Protein AF-A0A7X7YKP4-F1 (afdb_monomer_lite)

Structure (mmCIF, N/CA/C/O backbone):
data_AF-A0A7X7YKP4-F1
#
_entry.id   AF-A0A7X7YKP4-F1
#
loop_
_atom_site.group_PDB
_atom_site.id
_atom_site.type_symbol
_atom_site.label_atom_id
_atom_site.label_alt_id
_atom_site.label_comp_id
_atom_site.label_asym_id
_atom_site.label_entity_id
_atom_site.label_seq_id
_atom_site.pdbx_PDB_ins_code
_atom_site.Cartn_x
_atom_site.Cartn_y
_atom_site.Cartn_z
_atom_site.occupancy
_atom_site.B_iso_or_equiv
_atom_site.auth_seq_id
_atom_site.auth_comp_id
_atom_site.auth_asym_id
_atom_site.auth_atom_id
_atom_site.pdbx_PDB_model_num
ATOM 1 N N . MET A 1 1 ? 25.503 -13.486 -32.155 1.00 48.66 1 MET A N 1
ATOM 2 C CA . MET A 1 1 ? 24.174 -12.846 -32.092 1.00 48.66 1 MET A CA 1
ATOM 3 C C . MET A 1 1 ? 24.368 -11.498 -31.421 1.00 48.66 1 MET A C 1
ATOM 5 O O . MET A 1 1 ? 24.439 -11.443 -30.203 1.00 48.66 1 MET A O 1
ATOM 9 N N . GLU A 1 2 ? 24.583 -10.446 -32.211 1.00 56.31 2 GLU A N 1
ATOM 10 C CA . GLU A 1 2 ? 24.665 -9.073 -31.699 1.00 56.31 2 GLU A CA 1
ATOM 11 C C . GLU A 1 2 ? 23.246 -8.601 -31.375 1.00 56.31 2 GLU A C 1
ATOM 13 O O . GLU A 1 2 ? 22.379 -8.550 -32.248 1.00 56.31 2 GLU A O 1
ATOM 18 N N . ILE A 1 3 ? 22.980 -8.325 -30.101 1.00 63.47 3 ILE A N 1
ATOM 19 C CA . ILE A 1 3 ? 21.717 -7.726 -29.678 1.00 63.47 3 ILE A CA 1
ATOM 20 C C . ILE A 1 3 ? 21.896 -6.214 -29.808 1.00 63.47 3 ILE A C 1
ATOM 22 O O . ILE A 1 3 ? 22.684 -5.622 -29.076 1.00 63.47 3 ILE A O 1
ATOM 26 N N . SER A 1 4 ? 21.181 -5.600 -30.757 1.00 80.81 4 SER A N 1
ATOM 27 C CA . SER A 1 4 ? 21.090 -4.139 -30.856 1.00 80.81 4 SER A CA 1
ATOM 28 C C . SER A 1 4 ? 20.533 -3.557 -29.553 1.00 80.81 4 SER A C 1
ATOM 30 O O . SER A 1 4 ? 19.634 -4.141 -28.941 1.00 80.81 4 SER A O 1
ATOM 32 N N . ILE A 1 5 ? 21.033 -2.384 -29.164 1.00 78.25 5 ILE A N 1
ATOM 33 C CA . ILE A 1 5 ? 20.576 -1.624 -27.994 1.00 78.25 5 ILE A CA 1
ATOM 34 C C . ILE A 1 5 ? 19.058 -1.417 -28.038 1.00 78.25 5 ILE A C 1
ATOM 36 O O . ILE A 1 5 ? 18.396 -1.598 -27.021 1.00 78.25 5 ILE A O 1
ATOM 40 N N . ASP A 1 6 ? 18.487 -1.166 -29.216 1.00 79.25 6 ASP A N 1
ATOM 41 C CA . ASP A 1 6 ? 17.040 -0.990 -29.381 1.00 79.25 6 ASP A CA 1
ATOM 42 C C . ASP A 1 6 ? 16.262 -2.262 -29.024 1.00 79.25 6 ASP A C 1
ATOM 44 O O . ASP A 1 6 ? 15.192 -2.215 -28.421 1.00 79.25 6 ASP A O 1
ATOM 48 N N . ARG A 1 7 ? 16.821 -3.435 -29.344 1.00 76.12 7 ARG A N 1
ATOM 49 C CA . ARG A 1 7 ? 16.209 -4.724 -29.005 1.00 76.12 7 ARG A CA 1
ATOM 50 C C . ARG A 1 7 ? 16.280 -4.994 -27.505 1.00 76.12 7 ARG A C 1
ATOM 52 O O . ARG A 1 7 ? 15.337 -5.550 -26.954 1.00 76.12 7 ARG A O 1
ATOM 59 N N . LEU A 1 8 ? 17.364 -4.581 -26.853 1.00 82.38 8 LEU A N 1
ATOM 60 C CA . LEU A 1 8 ? 17.520 -4.683 -25.403 1.00 82.38 8 LEU A CA 1
ATOM 61 C C . LEU A 1 8 ? 16.556 -3.727 -24.680 1.00 82.38 8 LEU A C 1
ATOM 63 O O . LEU A 1 8 ? 15.876 -4.147 -23.747 1.00 82.38 8 LEU A O 1
ATOM 67 N N . LEU A 1 9 ? 16.414 -2.491 -25.168 1.00 83.12 9 LEU A N 1
ATOM 68 C CA . LEU A 1 9 ? 15.444 -1.518 -24.658 1.00 83.12 9 LEU A CA 1
ATOM 69 C C . LEU A 1 9 ? 14.003 -2.014 -24.802 1.00 83.12 9 LEU A C 1
ATOM 71 O O . LEU A 1 9 ? 13.249 -1.954 -23.838 1.00 83.12 9 LEU A O 1
ATOM 75 N N . ASN A 1 10 ? 13.631 -2.577 -25.953 1.00 85.31 10 ASN A N 1
ATOM 76 C CA . ASN A 1 10 ? 12.285 -3.121 -26.155 1.00 85.31 10 ASN A CA 1
ATOM 77 C C . ASN A 1 10 ? 11.973 -4.288 -25.204 1.00 85.31 10 ASN A C 1
ATOM 79 O O . ASN A 1 10 ? 10.855 -4.389 -24.700 1.00 85.31 10 ASN A O 1
ATOM 83 N N . ILE A 1 11 ? 12.957 -5.152 -24.922 1.00 87.31 11 ILE A N 1
ATOM 84 C CA . ILE A 1 11 ? 12.801 -6.229 -23.933 1.00 87.31 11 ILE A CA 1
ATOM 85 C C . ILE A 1 11 ? 12.599 -5.642 -22.530 1.00 87.31 11 ILE A C 1
ATOM 87 O O . ILE A 1 11 ? 11.700 -6.083 -21.818 1.00 87.31 11 ILE A O 1
ATOM 91 N N . LEU A 1 12 ? 13.389 -4.633 -22.144 1.00 88.50 12 LEU A N 1
ATOM 92 C CA . LEU A 1 12 ? 13.258 -3.977 -20.839 1.00 88.50 12 LEU A CA 1
ATOM 93 C C . LEU A 1 12 ? 11.903 -3.282 -20.677 1.00 88.50 12 LEU 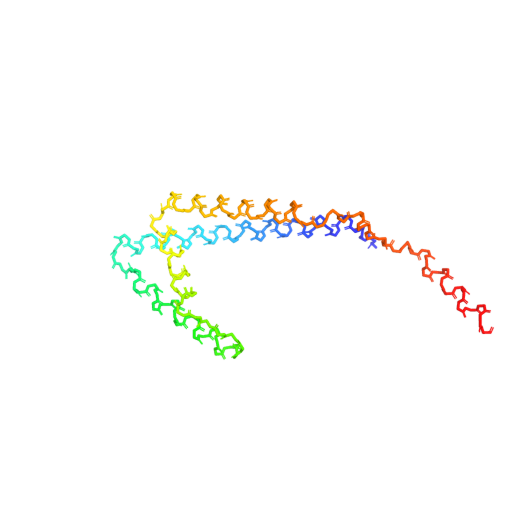A C 1
ATOM 95 O O . LEU A 1 12 ? 11.259 -3.454 -19.647 1.00 88.50 12 LEU A O 1
ATOM 99 N N . VAL A 1 13 ? 11.445 -2.545 -21.691 1.00 90.31 13 VAL A N 1
ATOM 100 C CA . VAL A 1 13 ? 10.133 -1.880 -21.671 1.00 90.31 13 VAL A CA 1
ATOM 101 C C . VAL A 1 13 ? 9.019 -2.907 -21.492 1.00 90.31 13 VAL A C 1
ATOM 103 O O . VAL A 1 13 ? 8.201 -2.761 -20.589 1.00 90.31 13 VAL A O 1
ATOM 106 N N . SER A 1 14 ? 9.042 -3.997 -22.262 1.00 88.94 14 SER A N 1
ATOM 107 C CA . SER A 1 14 ? 8.040 -5.062 -22.145 1.00 88.94 14 SER A CA 1
ATOM 108 C C . SER A 1 14 ? 8.034 -5.721 -20.758 1.00 88.94 14 SER A C 1
ATOM 110 O O . SER A 1 14 ? 6.970 -6.019 -20.212 1.00 88.94 14 SER A O 1
ATOM 112 N N . GLN A 1 15 ? 9.205 -5.921 -20.147 1.00 91.19 15 GLN A N 1
ATOM 113 C CA . GLN A 1 15 ? 9.294 -6.453 -18.785 1.00 91.19 15 GLN A CA 1
ATOM 114 C C . GLN A 1 15 ? 8.741 -5.477 -17.744 1.00 91.19 15 GLN A C 1
ATOM 116 O O . GLN A 1 15 ? 8.036 -5.902 -16.829 1.00 91.19 15 GLN A O 1
ATOM 121 N N . VAL A 1 16 ? 9.022 -4.180 -17.888 1.00 93.50 16 VAL A N 1
ATOM 122 C CA . VAL A 1 16 ? 8.481 -3.137 -17.007 1.00 93.50 16 VAL A CA 1
ATOM 123 C C . VAL A 1 16 ? 6.960 -3.058 -17.128 1.00 93.50 16 VAL A C 1
ATOM 125 O O . VAL A 1 16 ? 6.277 -3.010 -16.108 1.00 93.50 16 VAL A O 1
ATOM 128 N N . GLU A 1 17 ? 6.415 -3.116 -18.343 1.00 89.12 17 GLU A N 1
ATOM 129 C CA . GLU A 1 17 ? 4.965 -3.157 -18.576 1.00 89.12 17 GLU A CA 1
ATOM 130 C C . GLU A 1 17 ? 4.324 -4.383 -17.917 1.00 89.12 17 GLU A C 1
ATOM 132 O O . GLU A 1 17 ? 3.326 -4.259 -17.205 1.00 89.12 17 GLU A O 1
ATOM 137 N N . SER A 1 18 ? 4.934 -5.561 -18.077 1.00 90.62 18 SER A N 1
ATOM 138 C CA . SER A 1 18 ? 4.453 -6.790 -17.441 1.00 90.62 18 SER A CA 1
ATOM 139 C C . SER A 1 18 ? 4.495 -6.713 -15.912 1.00 90.62 18 SER A C 1
ATOM 141 O O . SER A 1 18 ? 3.573 -7.199 -15.255 1.00 90.62 18 SER A O 1
ATOM 143 N N . LEU A 1 19 ? 5.546 -6.125 -15.334 1.00 93.00 19 LEU A N 1
ATOM 144 C CA . LEU A 1 19 ? 5.657 -5.911 -13.888 1.00 93.00 19 LEU A CA 1
ATOM 145 C C . LEU A 1 19 ? 4.609 -4.914 -13.394 1.00 93.00 19 LEU A C 1
ATOM 147 O O . LEU A 1 19 ? 3.985 -5.154 -12.363 1.00 93.00 19 LEU A O 1
ATOM 151 N N . SER A 1 20 ? 4.374 -3.837 -14.144 1.00 90.69 20 SER A N 1
ATOM 152 C CA . SER A 1 20 ? 3.344 -2.847 -13.825 1.00 90.69 20 SER A CA 1
ATOM 153 C C . SER A 1 20 ? 1.960 -3.492 -13.779 1.00 90.69 20 SER A C 1
ATOM 155 O O . SER A 1 20 ? 1.246 -3.342 -12.790 1.00 90.69 20 SER A O 1
ATOM 157 N N . ALA A 1 21 ? 1.615 -4.287 -14.796 1.00 90.56 21 ALA A N 1
ATOM 158 C CA . ALA A 1 21 ? 0.342 -5.003 -14.844 1.00 90.56 21 ALA A CA 1
ATOM 159 C C . ALA A 1 21 ? 0.185 -5.997 -13.679 1.00 90.56 21 ALA A C 1
ATOM 161 O O . ALA A 1 21 ? -0.885 -6.090 -13.077 1.00 90.56 21 ALA A O 1
ATOM 162 N N . ALA A 1 22 ? 1.254 -6.715 -13.319 1.00 93.25 22 ALA A N 1
ATOM 163 C CA . ALA A 1 22 ? 1.229 -7.648 -12.195 1.00 93.25 22 ALA A CA 1
ATOM 164 C C . ALA A 1 22 ? 1.026 -6.938 -10.844 1.00 93.25 22 ALA A C 1
ATOM 166 O O . ALA A 1 22 ? 0.286 -7.429 -9.990 1.00 93.25 22 ALA A O 1
ATOM 167 N N . VAL A 1 23 ? 1.652 -5.774 -10.647 1.00 93.50 23 VAL A N 1
ATOM 168 C CA . VAL A 1 23 ? 1.475 -4.963 -9.433 1.00 93.50 23 VAL A CA 1
ATOM 169 C C . VAL A 1 23 ? 0.053 -4.406 -9.350 1.00 93.50 23 VAL A C 1
ATOM 171 O O . VAL A 1 23 ? -0.541 -4.424 -8.271 1.00 93.50 23 VAL A O 1
ATOM 174 N N . GLU A 1 24 ? -0.520 -3.952 -10.467 1.00 88.81 24 GLU A N 1
ATOM 175 C CA . GLU A 1 24 ? -1.910 -3.479 -10.520 1.00 88.8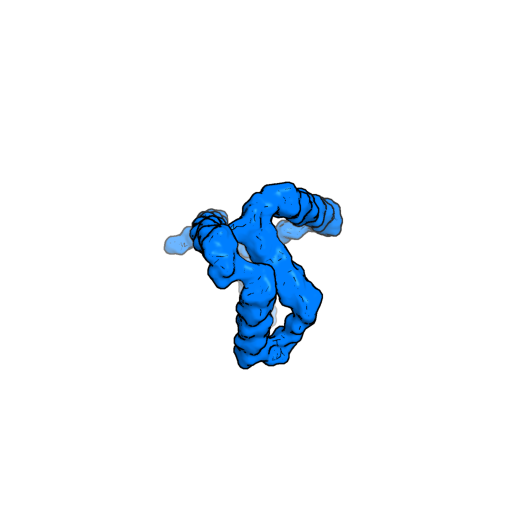1 24 GLU A CA 1
ATOM 176 C C . GLU A 1 24 ? -2.915 -4.588 -10.183 1.00 88.81 24 GLU A C 1
ATOM 178 O O . GLU A 1 24 ? -3.809 -4.372 -9.361 1.00 88.81 24 GLU A O 1
ATOM 183 N N . ASP A 1 25 ? -2.742 -5.788 -10.743 1.00 93.44 25 ASP A N 1
ATOM 184 C CA . ASP A 1 25 ? -3.580 -6.954 -10.436 1.00 93.44 25 ASP A CA 1
AT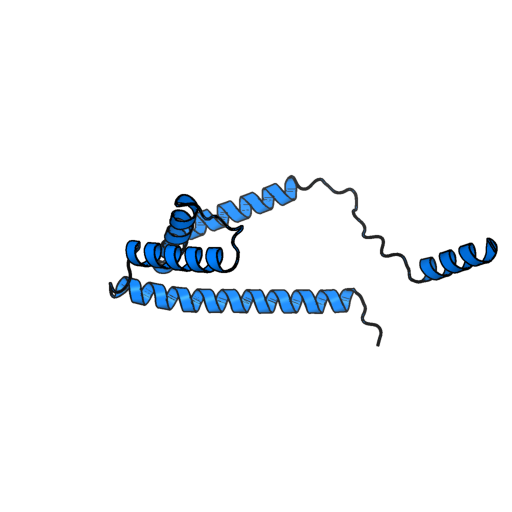OM 185 C C . ASP A 1 25 ? -3.475 -7.363 -8.957 1.00 93.44 25 ASP A C 1
ATOM 187 O O . ASP A 1 25 ? -4.487 -7.597 -8.288 1.00 93.44 25 ASP A O 1
ATOM 191 N N . LEU A 1 26 ? -2.257 -7.391 -8.407 1.00 93.56 26 LEU A N 1
ATOM 192 C CA . LEU A 1 26 ? -2.034 -7.713 -6.998 1.00 93.56 26 LEU A CA 1
ATOM 193 C C . LEU A 1 26 ? -2.686 -6.678 -6.075 1.00 93.56 26 LEU A C 1
ATOM 195 O O . LEU A 1 26 ? -3.364 -7.048 -5.113 1.00 93.56 26 LEU A O 1
ATOM 199 N N . ARG A 1 27 ? -2.545 -5.389 -6.398 1.00 92.31 27 ARG A N 1
ATOM 200 C CA . ARG A 1 27 ? -3.195 -4.296 -5.668 1.00 92.31 27 ARG A CA 1
ATOM 201 C C . ARG A 1 27 ? -4.714 -4.425 -5.712 1.00 92.31 27 ARG A C 1
ATOM 203 O O . ARG A 1 27 ? -5.356 -4.263 -4.678 1.00 92.31 27 ARG A O 1
ATOM 210 N N . LEU A 1 28 ? -5.292 -4.732 -6.875 1.00 91.94 28 LEU A N 1
ATOM 211 C CA . LEU A 1 28 ? -6.735 -4.930 -7.021 1.00 91.94 28 LEU A CA 1
ATOM 212 C C . LEU A 1 28 ? -7.228 -6.058 -6.112 1.00 91.94 28 LEU A C 1
ATOM 214 O O . LEU A 1 28 ? -8.144 -5.850 -5.319 1.00 91.94 28 LEU A O 1
ATOM 218 N N . LYS A 1 29 ? -6.592 -7.232 -6.178 1.00 93.62 29 LYS A N 1
ATOM 219 C CA . LYS A 1 29 ? -6.947 -8.389 -5.341 1.00 93.62 29 LYS A CA 1
ATOM 220 C C . LYS A 1 29 ? -6.827 -8.068 -3.852 1.00 93.62 29 LYS A C 1
ATOM 222 O O . LYS A 1 29 ? -7.739 -8.378 -3.087 1.00 93.62 29 LYS A O 1
ATOM 227 N N . GLN A 1 30 ? -5.738 -7.414 -3.448 1.00 94.06 30 GLN A N 1
ATOM 228 C CA . GLN A 1 30 ? -5.528 -6.994 -2.064 1.00 94.06 30 GLN A CA 1
ATOM 229 C C . GLN A 1 30 ? -6.603 -6.006 -1.599 1.00 94.06 30 GLN A C 1
ATOM 231 O O . GLN A 1 30 ? -7.134 -6.167 -0.502 1.00 94.06 30 GLN A O 1
ATOM 236 N N . ASN A 1 31 ? -6.948 -5.017 -2.425 1.00 93.50 31 ASN A N 1
ATOM 237 C CA . ASN A 1 31 ? -7.974 -4.031 -2.102 1.00 93.50 31 ASN A CA 1
ATOM 238 C C . ASN A 1 31 ? -9.350 -4.679 -1.962 1.00 93.50 31 ASN A C 1
ATOM 240 O O . ASN A 1 31 ? -10.023 -4.410 -0.979 1.00 93.50 31 ASN A O 1
ATOM 244 N N . VAL A 1 32 ? -9.734 -5.581 -2.873 1.00 94.69 32 VAL A N 1
ATOM 245 C CA . VAL A 1 32 ? -11.011 -6.312 -2.786 1.00 94.69 32 VAL A CA 1
ATOM 246 C C . VAL A 1 32 ? -11.105 -7.086 -1.471 1.00 94.69 32 VAL A C 1
ATOM 248 O O . VAL A 1 32 ? -12.107 -6.985 -0.767 1.00 94.69 32 VAL A O 1
ATOM 251 N N . VAL A 1 33 ? -10.051 -7.820 -1.101 1.00 95.56 33 VAL A N 1
ATOM 252 C CA . VAL A 1 33 ? -10.009 -8.530 0.186 1.00 95.56 33 VAL A CA 1
ATOM 253 C C . VAL A 1 33 ? -10.092 -7.542 1.352 1.00 95.56 33 VAL A C 1
ATOM 255 O O . VAL A 1 33 ? -10.855 -7.763 2.288 1.00 95.56 33 VAL A O 1
ATOM 258 N N . GLY A 1 34 ? -9.349 -6.437 1.291 1.00 93.88 34 GLY A N 1
ATOM 259 C CA . GLY A 1 34 ? -9.368 -5.381 2.301 1.00 93.88 34 GLY A CA 1
ATOM 260 C C . GLY A 1 34 ? -10.752 -4.764 2.512 1.00 93.88 34 GLY A C 1
ATOM 261 O O . GLY A 1 34 ? -11.188 -4.640 3.657 1.00 93.88 34 GLY A O 1
ATOM 262 N N . THR A 1 35 ? -11.462 -4.449 1.427 1.00 94.31 35 THR A N 1
ATOM 263 C CA . THR A 1 35 ? -12.840 -3.940 1.440 1.00 94.31 35 THR A CA 1
ATOM 264 C C . THR A 1 35 ? -13.784 -4.941 2.089 1.00 94.31 35 THR A C 1
ATOM 266 O O . THR A 1 35 ? -14.466 -4.595 3.047 1.00 94.31 35 THR A O 1
ATOM 269 N N . VAL A 1 36 ? -13.747 -6.211 1.667 1.00 96.38 36 VAL A N 1
ATOM 270 C CA . VAL A 1 36 ? -14.586 -7.269 2.258 1.00 96.38 36 VAL A CA 1
ATOM 271 C C . VAL A 1 36 ? -14.344 -7.398 3.767 1.00 96.38 36 VAL A C 1
ATOM 273 O O . VAL A 1 36 ? -15.290 -7.553 4.539 1.00 96.38 36 VAL A O 1
ATOM 276 N N . LEU A 1 37 ? -13.087 -7.313 4.213 1.00 95.38 37 LEU A N 1
ATOM 277 C CA . LEU A 1 37 ? -12.736 -7.394 5.633 1.00 95.38 37 LEU A CA 1
ATOM 278 C C . LEU A 1 37 ? -13.184 -6.167 6.442 1.00 95.38 37 LEU A C 1
ATOM 280 O O . LEU A 1 37 ? -13.526 -6.317 7.619 1.00 95.38 37 LEU A O 1
ATOM 284 N N . MET A 1 38 ? -13.166 -4.972 5.844 1.00 94.00 38 MET A N 1
ATOM 285 C CA . MET A 1 38 ? -13.699 -3.756 6.468 1.00 94.00 38 MET A CA 1
ATOM 286 C C . MET A 1 38 ? -15.224 -3.789 6.561 1.00 94.00 38 MET A C 1
ATOM 288 O O . MET A 1 38 ? -15.760 -3.536 7.638 1.00 94.00 38 MET A O 1
ATOM 292 N N . ASP A 1 39 ? -15.909 -4.158 5.477 1.00 93.88 39 ASP A N 1
ATOM 293 C CA . ASP A 1 39 ? -17.374 -4.235 5.421 1.00 93.88 39 ASP A CA 1
ATOM 294 C C . ASP A 1 39 ? -17.919 -5.282 6.401 1.00 93.88 39 ASP A C 1
ATOM 296 O O . ASP A 1 39 ? -18.956 -5.083 7.033 1.00 93.88 39 ASP A O 1
ATOM 300 N N . ALA A 1 40 ? -17.178 -6.376 6.603 1.00 94.75 40 ALA A N 1
ATOM 301 C CA . ALA A 1 40 ? -17.474 -7.385 7.619 1.00 94.75 40 ALA A CA 1
ATOM 302 C C . ALA A 1 40 ? -17.148 -6.938 9.063 1.00 94.75 40 ALA A C 1
ATOM 304 O O . ALA A 1 40 ? -17.372 -7.700 10.005 1.00 94.75 40 ALA A O 1
ATOM 305 N N . GLY A 1 41 ? -16.567 -5.749 9.265 1.00 92.06 41 GLY A N 1
ATOM 306 C CA . GLY A 1 41 ? -16.156 -5.227 10.576 1.00 92.06 41 GLY A CA 1
ATOM 307 C C . GLY A 1 41 ? -14.957 -5.948 11.208 1.00 92.06 41 GLY A C 1
ATOM 308 O O . GLY A 1 41 ? -14.622 -5.721 12.376 1.00 92.06 41 GLY A O 1
ATOM 309 N N . LEU A 1 42 ? -14.283 -6.828 10.460 1.00 93.44 42 LEU A N 1
ATOM 310 C CA . LEU A 1 42 ? -13.148 -7.613 10.952 1.00 93.44 42 LEU A CA 1
ATOM 311 C C . LEU A 1 42 ? -11.885 -6.758 11.086 1.00 93.44 42 LEU A C 1
ATOM 313 O O . LEU A 1 42 ? -11.066 -6.986 11.986 1.00 93.44 42 LEU A O 1
ATOM 317 N N . VAL A 1 43 ? -11.755 -5.738 10.239 1.00 93.75 43 VAL A N 1
ATOM 318 C CA . VAL A 1 43 ? -10.645 -4.782 10.217 1.00 93.75 43 VAL A CA 1
ATOM 319 C C . VAL A 1 43 ? -11.191 -3.357 10.334 1.00 93.75 43 VAL A C 1
ATOM 321 O O . VAL A 1 43 ? -12.281 -3.055 9.867 1.00 93.75 43 VAL A O 1
ATOM 324 N N . ASN A 1 44 ? -10.434 -2.476 10.985 1.00 94.06 44 ASN A N 1
ATOM 325 C CA . ASN A 1 44 ? -10.709 -1.044 11.079 1.00 94.06 44 ASN A CA 1
ATOM 326 C C . ASN A 1 44 ? -9.386 -0.262 10.989 1.00 94.06 44 ASN A C 1
ATOM 328 O O . ASN A 1 44 ? -8.307 -0.863 10.985 1.00 94.06 44 ASN A O 1
ATOM 332 N N . GLU A 1 45 ? -9.460 1.067 10.917 1.00 94.12 45 GLU A N 1
ATOM 333 C CA . GLU A 1 45 ? -8.278 1.932 10.789 1.00 94.12 45 GLU A CA 1
ATOM 334 C C . GLU A 1 45 ? -7.239 1.686 11.894 1.00 94.12 45 GLU A C 1
ATOM 336 O O . GLU A 1 45 ? -6.047 1.600 11.610 1.00 94.12 45 GLU A O 1
ATOM 341 N N . GLU A 1 46 ? -7.668 1.484 13.142 1.00 95.19 46 GLU A N 1
ATOM 342 C CA . GLU A 1 46 ? -6.761 1.218 14.264 1.00 95.19 46 GLU A CA 1
ATOM 343 C C . GLU A 1 46 ? -6.003 -0.108 14.093 1.00 95.19 46 GLU A C 1
ATOM 345 O O . GLU A 1 46 ? -4.781 -0.172 14.261 1.00 95.19 46 GLU A O 1
ATOM 350 N N . LYS A 1 47 ? -6.710 -1.177 13.707 1.00 95.12 47 LYS A N 1
ATOM 351 C CA . LYS A 1 47 ? -6.107 -2.485 13.418 1.00 95.12 47 LYS A CA 1
ATOM 352 C C . LYS A 1 47 ? -5.104 -2.388 12.268 1.00 95.12 47 LYS A C 1
ATOM 354 O O . LYS A 1 47 ? -4.035 -2.993 12.356 1.00 95.12 47 LYS A O 1
ATOM 359 N N . ILE A 1 48 ? -5.412 -1.603 11.233 1.00 94.81 48 ILE A N 1
ATOM 360 C CA . ILE A 1 48 ? -4.496 -1.344 10.111 1.00 94.81 48 ILE A CA 1
ATOM 361 C C . ILE A 1 48 ? -3.271 -0.580 10.602 1.00 94.81 48 ILE A C 1
ATOM 363 O O . ILE A 1 48 ? -2.151 -1.018 10.350 1.00 94.81 48 ILE A O 1
ATOM 367 N N . LYS A 1 49 ? -3.457 0.492 11.377 1.00 95.75 49 LYS A N 1
ATOM 368 C CA . LYS A 1 49 ? -2.357 1.277 11.946 1.00 95.75 49 LYS A CA 1
ATOM 369 C C . LYS A 1 49 ? -1.406 0.405 12.760 1.00 95.75 49 LYS A C 1
ATOM 371 O O . LYS A 1 49 ? -0.190 0.473 12.592 1.00 95.75 49 LYS A O 1
ATOM 376 N N . ASN A 1 50 ? -1.953 -0.465 13.605 1.00 95.06 50 ASN A N 1
ATOM 377 C CA . ASN A 1 50 ? -1.171 -1.411 14.395 1.00 95.06 50 ASN A CA 1
ATOM 378 C C . ASN A 1 50 ? -0.423 -2.428 13.518 1.00 95.06 50 ASN A C 1
ATOM 380 O O . ASN A 1 50 ? 0.710 -2.788 13.838 1.00 95.06 50 ASN A O 1
ATOM 384 N N . ALA A 1 51 ? -1.017 -2.877 12.410 1.00 94.44 51 ALA A N 1
ATOM 385 C CA . ALA A 1 51 ? -0.342 -3.743 11.447 1.00 94.44 51 ALA A CA 1
ATOM 386 C C . ALA A 1 51 ? 0.810 -3.017 10.726 1.00 94.44 51 ALA A C 1
ATOM 388 O O . ALA A 1 51 ? 1.905 -3.572 10.647 1.00 94.44 51 ALA A O 1
ATOM 389 N N . VAL A 1 52 ? 0.608 -1.768 10.289 1.00 93.44 52 VAL A N 1
ATOM 390 C CA . VAL A 1 52 ? 1.654 -0.930 9.669 1.00 93.44 52 VAL A CA 1
ATOM 391 C C . VAL A 1 52 ? 2.817 -0.716 10.638 1.00 93.44 52 VAL A C 1
ATOM 393 O O . VAL A 1 52 ? 3.965 -0.954 10.274 1.00 93.44 52 VAL A O 1
ATOM 396 N N . LYS A 1 53 ? 2.532 -0.379 11.905 1.00 93.62 53 LYS A N 1
ATOM 397 C CA . LYS A 1 53 ? 3.559 -0.248 12.956 1.00 93.62 53 LYS A CA 1
ATOM 398 C C . LYS A 1 53 ? 4.409 -1.505 13.100 1.00 93.62 53 LYS A C 1
ATOM 400 O O . LYS A 1 53 ? 5.632 -1.416 13.172 1.00 93.62 53 LYS A O 1
ATOM 405 N N . LYS A 1 54 ? 3.770 -2.678 13.132 1.00 93.12 54 LYS A N 1
ATOM 406 C CA . LYS A 1 54 ? 4.476 -3.963 13.214 1.00 93.12 54 LYS A CA 1
ATOM 407 C C . LYS A 1 54 ? 5.366 -4.192 11.993 1.00 93.12 54 LYS A C 1
ATOM 409 O O . LYS A 1 54 ? 6.508 -4.597 12.168 1.00 93.12 54 LYS A O 1
ATOM 414 N N . GLN A 1 55 ? 4.877 -3.901 10.787 1.00 90.69 55 GLN A N 1
ATOM 415 C CA . GLN A 1 55 ? 5.665 -4.061 9.561 1.00 90.69 55 GLN A CA 1
ATOM 416 C C . GLN A 1 55 ? 6.872 -3.122 9.523 1.00 90.69 55 GLN A C 1
ATOM 418 O O . GLN A 1 55 ? 7.983 -3.565 9.255 1.00 90.69 55 GLN A O 1
ATOM 423 N N . PHE A 1 56 ? 6.696 -1.855 9.893 1.00 89.69 56 PHE A N 1
ATOM 424 C CA . PHE A 1 56 ? 7.801 -0.896 9.965 1.00 89.69 56 PHE A CA 1
ATOM 425 C C . PHE A 1 56 ? 8.826 -1.267 11.039 1.00 89.69 56 PHE A C 1
ATOM 427 O O . PHE A 1 56 ? 10.024 -1.080 10.844 1.00 89.69 56 PHE A O 1
ATOM 434 N N . HIS A 1 57 ? 8.386 -1.859 12.152 1.00 88.81 57 HIS A N 1
ATOM 435 C CA . HIS A 1 57 ? 9.301 -2.402 13.152 1.00 88.81 57 HIS A CA 1
ATOM 436 C C . HIS A 1 57 ? 10.125 -3.580 12.609 1.00 88.81 57 HIS A C 1
ATOM 438 O O . HIS A 1 57 ? 11.326 -3.659 12.871 1.00 88.81 57 HIS A O 1
ATOM 444 N N . VAL A 1 58 ? 9.506 -4.471 11.827 1.00 89.19 58 VAL A N 1
ATOM 445 C CA . VAL A 1 58 ? 10.215 -5.566 11.147 1.00 89.19 58 VAL A CA 1
ATOM 446 C C . VAL A 1 58 ? 11.221 -5.012 10.139 1.00 89.19 58 VAL A C 1
ATOM 448 O O . VAL A 1 58 ? 12.377 -5.422 10.170 1.00 89.19 58 VAL A O 1
ATOM 451 N N . MET A 1 59 ? 10.828 -4.043 9.308 1.00 86.50 59 MET A N 1
ATOM 452 C CA . MET A 1 59 ? 11.727 -3.403 8.338 1.00 86.50 59 MET A CA 1
ATOM 453 C C . MET A 1 59 ? 12.928 -2.750 9.025 1.00 86.50 59 MET A C 1
ATOM 455 O O . MET A 1 59 ? 14.062 -3.058 8.678 1.00 86.50 59 MET A O 1
ATOM 459 N N . LYS A 1 60 ? 12.699 -1.980 10.095 1.00 86.75 60 LYS A N 1
ATOM 460 C CA . LYS A 1 60 ? 13.773 -1.396 10.915 1.00 86.75 60 LYS A CA 1
ATOM 461 C C . LYS A 1 60 ? 14.696 -2.451 11.534 1.00 86.75 60 LYS A C 1
ATOM 463 O O . LYS A 1 60 ? 15.886 -2.217 11.714 1.00 86.75 60 LYS A O 1
ATOM 468 N N . SER A 1 61 ? 14.155 -3.615 11.885 1.00 84.94 61 SER A N 1
ATOM 469 C CA . SER A 1 61 ? 14.954 -4.719 12.431 1.00 84.94 61 SER A CA 1
ATOM 470 C C . SER A 1 61 ? 15.836 -5.381 11.368 1.00 84.94 61 SER A C 1
ATOM 472 O O . SER A 1 61 ? 16.890 -5.914 11.703 1.00 84.94 61 SER A O 1
ATOM 474 N N . LEU A 1 62 ? 15.416 -5.352 10.100 1.00 86.56 62 LEU A N 1
ATOM 475 C CA . LEU A 1 62 ? 16.192 -5.842 8.958 1.00 86.56 62 LEU A CA 1
ATOM 476 C C . LEU A 1 62 ? 17.188 -4.796 8.440 1.00 86.56 62 LEU A C 1
ATOM 478 O O . LEU A 1 62 ? 18.246 -5.164 7.934 1.00 86.56 62 LEU A O 1
ATOM 482 N N . ASN A 1 63 ? 16.863 -3.511 8.583 1.00 81.50 63 ASN A N 1
ATOM 483 C CA . ASN A 1 63 ? 17.685 -2.392 8.152 1.00 81.50 63 ASN A CA 1
ATOM 484 C C . ASN A 1 63 ? 17.687 -1.278 9.214 1.00 81.50 63 ASN A C 1
ATOM 486 O O . ASN A 1 63 ? 16.778 -0.453 9.285 1.00 81.50 63 ASN A O 1
ATOM 490 N N . ALA A 1 64 ? 18.721 -1.263 10.059 1.00 72.25 64 ALA A N 1
ATOM 491 C CA . ALA A 1 64 ? 18.774 -0.422 11.259 1.00 72.25 64 ALA A CA 1
ATOM 492 C C . ALA A 1 64 ? 18.827 1.095 10.981 1.00 72.25 64 ALA A C 1
ATOM 494 O O . ALA A 1 64 ? 18.584 1.889 11.892 1.00 72.25 64 ALA A O 1
ATOM 495 N N . GLU A 1 65 ? 19.143 1.500 9.749 1.00 71.88 65 GLU A N 1
ATOM 496 C CA . GLU A 1 65 ? 19.224 2.907 9.340 1.00 71.88 65 GLU A CA 1
ATOM 497 C C . GLU A 1 65 ? 17.850 3.514 9.002 1.00 71.88 65 GLU A C 1
ATOM 499 O O . GLU A 1 65 ? 17.705 4.738 8.990 1.00 71.88 65 GLU A O 1
ATOM 504 N N . GLU A 1 66 ? 16.816 2.691 8.793 1.00 72.62 66 GLU A N 1
ATOM 505 C CA . GLU A 1 66 ? 15.461 3.172 8.517 1.00 72.62 66 GLU A CA 1
ATOM 506 C C . GLU A 1 66 ? 14.735 3.557 9.815 1.00 72.62 66 GLU A C 1
ATOM 508 O O . GLU A 1 66 ? 14.406 2.726 10.668 1.00 72.62 66 GLU A O 1
ATOM 513 N N . ASN A 1 67 ? 14.455 4.853 9.968 1.00 74.94 67 ASN A N 1
ATOM 514 C CA . ASN A 1 67 ? 13.613 5.378 11.036 1.00 74.94 67 ASN A CA 1
ATOM 515 C C . ASN A 1 67 ? 12.321 5.921 10.443 1.00 74.94 67 ASN A C 1
ATOM 517 O O . ASN A 1 67 ? 12.325 6.968 9.806 1.00 74.94 67 ASN A O 1
ATOM 521 N N . TYR A 1 68 ? 11.221 5.227 10.716 1.00 79.50 68 TYR A N 1
ATOM 522 C CA . TYR A 1 68 ? 9.891 5.692 10.352 1.00 79.50 68 TYR A CA 1
ATOM 523 C C . TYR A 1 68 ? 9.284 6.534 11.472 1.00 79.50 68 TYR A C 1
ATOM 525 O O . TYR A 1 68 ? 9.289 6.148 12.646 1.00 79.50 68 TYR A O 1
ATOM 533 N N . THR A 1 69 ? 8.731 7.676 11.095 1.00 87.25 69 THR A N 1
ATOM 534 C CA . THR A 1 69 ? 8.003 8.598 11.962 1.00 87.25 69 THR A CA 1
ATOM 535 C C . THR A 1 69 ? 6.550 8.151 12.155 1.00 87.25 69 THR A C 1
ATOM 537 O O . THR A 1 69 ? 5.965 7.439 11.336 1.00 87.25 69 THR A O 1
ATOM 540 N N . GLU A 1 70 ? 5.917 8.594 13.246 1.00 88.00 70 GLU A N 1
ATOM 541 C CA . GLU A 1 70 ? 4.482 8.350 13.471 1.00 88.00 70 GLU A CA 1
ATOM 542 C C . GLU A 1 70 ? 3.613 9.011 12.381 1.00 88.00 70 GLU A C 1
ATOM 544 O O . GLU A 1 70 ? 2.524 8.526 12.067 1.00 88.00 70 GLU A O 1
ATOM 549 N N . GLU A 1 71 ? 4.110 10.092 11.778 1.00 89.94 71 GLU A N 1
ATOM 550 C CA . GLU A 1 71 ? 3.478 10.794 10.660 1.00 89.94 71 GLU A CA 1
ATOM 551 C C . GLU A 1 71 ? 3.451 9.928 9.399 1.00 89.94 71 GLU A C 1
ATOM 553 O O . GLU A 1 71 ? 2.385 9.763 8.805 1.00 89.94 71 GLU A O 1
ATOM 558 N N . GLU A 1 72 ? 4.572 9.295 9.039 1.00 88.94 72 GLU A N 1
ATOM 559 C CA . GLU A 1 72 ? 4.641 8.354 7.913 1.00 88.94 72 GLU A CA 1
ATOM 560 C C . GLU A 1 72 ? 3.723 7.151 8.136 1.00 88.94 72 GLU A C 1
ATOM 562 O O . GLU A 1 72 ? 2.953 6.782 7.252 1.00 88.94 72 GLU A O 1
ATOM 567 N N . ILE A 1 73 ? 3.716 6.583 9.345 1.00 91.94 73 ILE A N 1
ATOM 568 C CA . ILE A 1 73 ? 2.819 5.473 9.704 1.00 91.94 73 ILE A CA 1
ATOM 569 C C . ILE A 1 73 ? 1.352 5.878 9.527 1.00 91.94 73 ILE A C 1
ATOM 571 O O . ILE A 1 73 ? 0.542 5.108 9.004 1.00 91.94 73 ILE A O 1
ATOM 575 N N . SER A 1 74 ? 0.997 7.089 9.960 1.00 92.38 74 SER A N 1
ATOM 576 C CA . SER A 1 74 ? -0.347 7.647 9.804 1.00 92.38 74 SER A CA 1
ATOM 577 C C . SER A 1 74 ? -0.704 7.860 8.332 1.00 92.38 74 SER A C 1
ATOM 579 O O . SER A 1 74 ? -1.807 7.504 7.917 1.00 92.38 74 SER A O 1
ATOM 581 N N . LEU A 1 75 ? 0.229 8.377 7.527 1.00 92.31 75 LEU A N 1
ATOM 582 C CA . LEU A 1 75 ? 0.044 8.580 6.091 1.00 92.31 75 LEU A CA 1
ATOM 583 C C . LEU A 1 75 ? -0.223 7.249 5.376 1.00 92.31 75 LEU A C 1
ATOM 585 O O . LEU A 1 75 ? -1.258 7.109 4.727 1.00 92.31 75 LEU A O 1
ATOM 589 N N . PHE A 1 76 ? 0.639 6.250 5.584 1.00 92.19 76 PHE A N 1
ATOM 590 C CA . PHE A 1 76 ? 0.476 4.910 5.013 1.00 92.19 76 PHE A CA 1
ATOM 591 C C . PHE A 1 76 ? -0.842 4.260 5.438 1.00 92.19 76 PHE A C 1
ATOM 593 O O . PHE A 1 76 ? -1.546 3.671 4.619 1.00 92.19 76 PHE A O 1
ATOM 600 N N . THR A 1 77 ? -1.214 4.398 6.713 1.00 94.3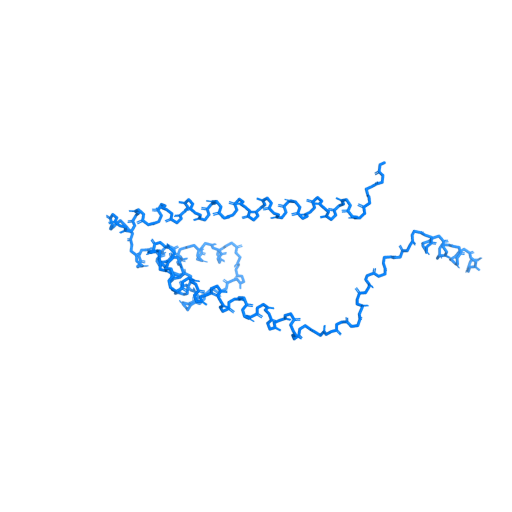1 77 THR A N 1
ATOM 601 C CA . THR A 1 77 ? -2.493 3.884 7.222 1.00 94.31 77 THR A CA 1
ATOM 602 C C . THR A 1 77 ? -3.667 4.522 6.481 1.00 94.31 77 THR A C 1
ATOM 604 O O . THR A 1 77 ? -4.544 3.809 5.995 1.00 94.31 77 THR A O 1
ATOM 607 N N . LYS A 1 78 ? -3.675 5.853 6.352 1.00 93.75 78 LYS A N 1
ATOM 608 C CA . LYS A 1 78 ? -4.742 6.589 5.659 1.00 93.75 78 LYS A CA 1
ATOM 609 C C . LYS A 1 78 ? -4.832 6.216 4.188 1.00 93.75 78 LYS A C 1
ATOM 611 O O . LYS A 1 78 ? -5.935 6.087 3.669 1.00 93.75 78 LYS A O 1
ATOM 616 N N . GLU A 1 79 ? -3.699 6.032 3.518 1.00 91.81 79 GLU A N 1
ATOM 617 C CA . GLU A 1 79 ? -3.679 5.578 2.129 1.00 91.81 79 GLU A CA 1
ATOM 618 C C . GLU A 1 79 ? -4.325 4.199 1.985 1.00 91.81 79 GLU A C 1
ATOM 620 O O . GLU A 1 79 ? -5.236 4.044 1.175 1.00 91.81 79 GLU A O 1
ATOM 625 N N . ILE A 1 80 ? -3.935 3.222 2.808 1.00 93.50 80 ILE A N 1
ATOM 626 C CA . ILE A 1 80 ? -4.535 1.878 2.789 1.00 93.50 80 ILE A CA 1
ATOM 627 C C . ILE A 1 80 ? -6.048 1.958 3.030 1.00 93.50 80 ILE A C 1
ATOM 629 O O . ILE A 1 80 ? -6.828 1.353 2.293 1.00 93.50 80 ILE A O 1
ATOM 633 N N . VAL A 1 81 ? -6.470 2.738 4.029 1.00 94.06 81 VAL A N 1
ATOM 634 C CA . VAL A 1 81 ? -7.887 2.905 4.379 1.00 94.06 81 VAL A CA 1
ATOM 635 C C . VAL A 1 81 ? -8.683 3.516 3.228 1.00 94.06 81 VAL A C 1
ATOM 637 O O . VAL A 1 81 ? -9.726 2.968 2.880 1.00 94.06 81 VAL A O 1
ATOM 640 N N . LYS A 1 82 ? -8.181 4.579 2.584 1.00 93.25 82 LYS A N 1
ATOM 641 C CA . LYS A 1 82 ? -8.824 5.197 1.407 1.00 93.25 82 LYS A CA 1
ATOM 642 C C . LYS A 1 82 ? -9.100 4.176 0.303 1.00 93.25 82 LYS A C 1
ATOM 644 O O . LYS A 1 82 ? -10.175 4.190 -0.292 1.00 93.25 82 LYS A O 1
ATOM 649 N N . TRP A 1 83 ? -8.141 3.287 0.037 1.00 92.62 83 TRP A N 1
ATOM 650 C CA . TRP A 1 83 ? -8.295 2.242 -0.977 1.00 92.62 83 TRP A CA 1
ATOM 651 C C . TRP A 1 83 ? -9.303 1.175 -0.569 1.00 92.62 83 TRP A C 1
ATOM 653 O O . TRP A 1 83 ? -10.141 0.802 -1.385 1.00 92.62 83 TRP A O 1
ATOM 663 N N . PHE A 1 84 ? -9.271 0.718 0.682 1.00 93.81 84 PHE A N 1
ATOM 664 C CA . PHE A 1 84 ? -10.210 -0.302 1.158 1.00 93.81 84 PHE A CA 1
ATOM 665 C C . PHE A 1 84 ? -11.643 0.236 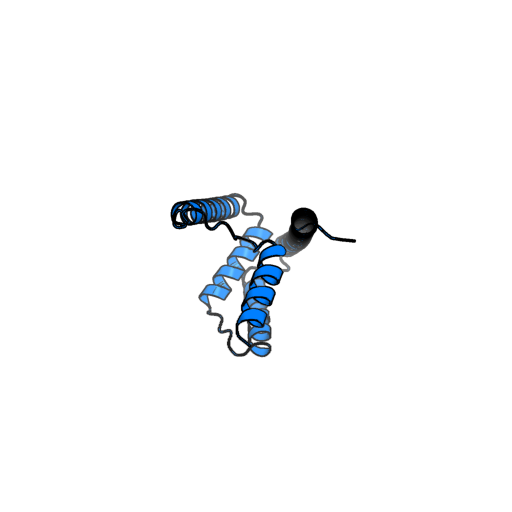1.231 1.00 93.81 84 PHE A C 1
ATOM 667 O O . PHE A 1 84 ? -12.580 -0.493 0.927 1.00 93.81 84 PHE A O 1
ATOM 674 N N . GLN A 1 85 ? -11.818 1.520 1.545 1.00 92.94 85 GLN A N 1
ATOM 675 C CA . GLN A 1 85 ? -13.119 2.198 1.539 1.00 92.94 85 GLN A CA 1
ATOM 676 C C . GLN A 1 85 ? -13.568 2.650 0.146 1.00 92.94 85 GLN A C 1
ATOM 678 O O . GLN A 1 85 ? -14.660 3.197 0.011 1.00 92.94 85 GLN A O 1
ATOM 683 N N . CYS A 1 86 ? -12.746 2.442 -0.888 1.00 89.44 86 CYS A N 1
ATOM 684 C CA . CYS A 1 86 ? -13.035 2.886 -2.248 1.00 89.44 86 CYS A CA 1
ATOM 685 C C . CYS A 1 86 ? -13.389 4.388 -2.316 1.00 89.44 86 CYS A C 1
ATOM 687 O O . CYS A 1 86 ? -14.314 4.782 -3.026 1.00 89.44 86 CYS A O 1
ATOM 689 N N . ASP A 1 87 ? -12.652 5.243 -1.597 1.00 89.50 87 ASP A N 1
ATOM 690 C CA . ASP A 1 87 ? -12.839 6.698 -1.642 1.00 89.50 87 ASP A CA 1
ATOM 691 C C . ASP A 1 87 ? -12.308 7.271 -2.968 1.00 89.50 87 ASP A C 1
ATOM 693 O O . ASP A 1 87 ? -11.183 7.770 -3.080 1.00 89.50 87 ASP A O 1
ATOM 697 N N . ILE A 1 88 ? -13.144 7.170 -4.004 1.00 87.88 88 ILE A N 1
ATOM 698 C CA . ILE A 1 88 ? -12.832 7.572 -5.381 1.00 87.88 88 ILE A CA 1
ATOM 699 C C . ILE A 1 88 ? -12.420 9.047 -5.457 1.00 87.88 88 ILE A C 1
ATOM 701 O O . ILE A 1 88 ? -11.546 9.395 -6.254 1.00 87.88 88 ILE A O 1
ATOM 705 N N . LEU A 1 89 ? -13.047 9.918 -4.661 1.00 85.38 89 LEU A N 1
ATOM 706 C CA . LEU A 1 89 ? -12.791 11.357 -4.702 1.00 85.38 89 LEU A CA 1
ATOM 707 C C . LEU A 1 89 ? -11.391 11.667 -4.181 1.00 85.38 89 LEU A C 1
ATOM 709 O O . LEU A 1 89 ? -10.618 12.327 -4.880 1.00 85.38 89 LEU A O 1
ATOM 713 N N . SER A 1 90 ? -11.039 11.137 -3.009 1.00 85.75 90 SER A N 1
ATOM 714 C CA . SER A 1 90 ? -9.698 11.310 -2.446 1.00 85.75 90 SER A CA 1
ATOM 715 C C . SER A 1 90 ? -8.625 10.695 -3.341 1.00 85.75 90 SER A C 1
ATOM 717 O O . SER A 1 90 ? -7.612 11.333 -3.622 1.00 85.75 90 SER A O 1
ATOM 719 N N . ILE A 1 91 ? -8.863 9.483 -3.851 1.00 87.56 91 ILE A N 1
ATOM 720 C CA . ILE A 1 91 ? -7.920 8.791 -4.740 1.00 87.56 91 ILE A CA 1
ATOM 721 C C . ILE A 1 91 ? -7.676 9.602 -6.016 1.00 87.56 91 ILE A C 1
ATOM 723 O O . ILE A 1 91 ? -6.531 9.758 -6.442 1.00 87.56 91 ILE A O 1
ATOM 727 N N . ARG A 1 92 ? -8.732 10.155 -6.625 1.00 88.75 92 ARG A N 1
ATOM 728 C CA . ARG A 1 92 ? -8.602 10.985 -7.828 1.00 88.75 92 ARG A CA 1
ATOM 729 C C . ARG A 1 92 ? -7.784 12.244 -7.558 1.00 88.75 92 ARG A C 1
ATOM 731 O O . ARG A 1 92 ? -6.903 12.561 -8.350 1.00 88.75 92 ARG A O 1
ATOM 738 N N . GLN A 1 93 ? -8.040 12.928 -6.446 1.00 89.50 93 GLN A N 1
ATOM 739 C CA . GLN A 1 93 ? -7.280 14.120 -6.065 1.00 89.50 93 GLN A CA 1
ATOM 740 C C . GLN A 1 93 ? -5.796 13.808 -5.851 1.00 89.50 93 GLN A C 1
ATOM 742 O O . GLN A 1 93 ? -4.933 14.572 -6.287 1.00 89.50 93 GLN A O 1
ATOM 747 N N . ASP A 1 94 ? -5.488 12.677 -5.215 1.00 85.56 94 ASP A N 1
ATOM 748 C CA . ASP A 1 94 ? -4.107 12.248 -5.007 1.00 85.56 94 ASP A CA 1
ATOM 749 C C . ASP A 1 94 ? -3.422 11.928 -6.354 1.00 85.56 94 ASP A C 1
ATOM 751 O O . ASP A 1 94 ? -2.295 12.370 -6.589 1.00 85.56 94 ASP A O 1
ATOM 755 N N . LEU A 1 95 ? -4.122 11.278 -7.294 1.00 87.44 95 LEU A N 1
ATOM 756 C CA . LEU A 1 95 ? -3.623 11.037 -8.656 1.00 87.44 95 LEU A CA 1
ATOM 757 C C . LEU A 1 95 ? -3.385 12.334 -9.440 1.00 87.44 95 LEU A C 1
ATOM 759 O O . LEU A 1 95 ? -2.354 12.478 -10.098 1.00 87.44 95 LEU A O 1
ATOM 763 N N . GLU A 1 96 ? -4.308 13.291 -9.369 1.00 89.25 96 GLU A N 1
ATOM 764 C CA . GLU A 1 96 ? -4.169 14.597 -10.021 1.00 89.25 96 GLU A CA 1
ATOM 765 C C . GLU A 1 96 ? -2.982 15.381 -9.455 1.00 89.25 96 GLU A C 1
ATOM 767 O O . GLU A 1 96 ? -2.202 15.958 -10.219 1.00 89.25 96 GLU A O 1
ATOM 772 N N . ARG A 1 97 ? -2.785 15.349 -8.130 1.00 88.50 97 ARG A N 1
ATOM 773 C CA . ARG A 1 97 ? -1.629 15.970 -7.469 1.00 88.50 97 ARG A CA 1
ATOM 774 C C . ARG A 1 97 ? -0.320 15.354 -7.957 1.00 88.50 97 ARG A C 1
ATOM 776 O O . ARG A 1 97 ? 0.591 16.097 -8.322 1.00 88.50 97 ARG A O 1
ATOM 783 N N . ILE A 1 98 ? -0.239 14.025 -8.020 1.00 83.75 98 ILE A N 1
ATOM 784 C CA . ILE A 1 98 ? 0.947 13.309 -8.516 1.00 83.75 98 ILE A CA 1
ATOM 785 C C . ILE A 1 98 ? 1.213 13.667 -9.982 1.00 83.75 98 ILE A C 1
ATOM 787 O O . ILE A 1 98 ? 2.334 14.033 -10.329 1.00 83.75 98 ILE A O 1
ATOM 791 N N . GLN A 1 99 ? 0.191 13.647 -10.843 1.00 84.00 99 GLN A N 1
ATOM 792 C CA . GLN A 1 99 ? 0.339 14.051 -12.245 1.00 84.00 99 GLN A CA 1
ATOM 793 C C . GLN A 1 99 ? 0.811 15.501 -12.382 1.00 84.00 99 GLN A C 1
ATOM 795 O O . GLN A 1 99 ? 1.635 15.805 -13.246 1.00 84.00 99 GLN A O 1
ATOM 800 N N . HIS A 1 100 ? 0.297 16.405 -11.549 1.00 88.69 100 HIS A N 1
ATOM 801 C CA . HIS A 1 100 ? 0.713 17.801 -11.545 1.00 88.69 100 HIS A CA 1
ATOM 802 C C . HIS A 1 100 ? 2.172 17.951 -11.097 1.00 88.69 100 HIS A C 1
ATOM 804 O O . HIS A 1 100 ? 2.933 18.674 -11.739 1.00 88.69 100 HIS A O 1
ATOM 810 N N . MET A 1 101 ? 2.592 17.232 -10.051 1.00 83.81 101 MET A N 1
ATOM 811 C CA . MET A 1 101 ? 3.992 17.184 -9.616 1.00 83.81 101 MET A CA 1
ATOM 812 C C . MET A 1 101 ? 4.910 16.647 -10.715 1.00 83.81 101 MET A C 1
ATOM 814 O O . MET A 1 101 ? 5.905 17.292 -11.024 1.00 83.81 101 MET A O 1
ATOM 818 N N . LEU A 1 102 ? 4.550 15.540 -11.369 1.00 83.81 102 LEU A N 1
ATOM 819 C CA . LEU A 1 102 ? 5.327 14.972 -12.476 1.00 83.81 102 LEU A CA 1
ATOM 820 C C . LEU A 1 102 ? 5.437 15.940 -13.659 1.00 83.81 102 LEU A C 1
ATOM 822 O O . LEU A 1 102 ? 6.511 16.107 -14.230 1.00 83.81 102 LEU A O 1
ATOM 826 N N . LYS A 1 103 ? 4.342 16.624 -14.013 1.00 83.25 103 LYS A N 1
ATOM 827 C CA . LYS A 1 103 ? 4.346 17.652 -15.064 1.00 83.25 103 LYS A CA 1
ATOM 828 C C . LYS A 1 103 ? 5.227 18.843 -14.695 1.00 83.25 103 LYS A C 1
ATOM 830 O O . LYS A 1 103 ? 5.885 19.379 -15.581 1.00 83.25 103 LYS A O 1
ATOM 835 N N . GLN A 1 104 ? 5.232 19.269 -13.433 1.00 83.31 104 GLN A N 1
ATOM 836 C CA . GLN A 1 104 ? 6.127 20.328 -12.962 1.00 83.31 104 GLN A CA 1
ATOM 837 C C . GLN A 1 104 ? 7.582 19.868 -12.996 1.00 83.31 104 GLN A C 1
ATOM 839 O O . GLN A 1 104 ? 8.390 20.523 -13.634 1.00 83.31 104 GLN A O 1
ATOM 844 N N . MET A 1 105 ? 7.896 18.680 -12.477 1.00 77.94 105 MET A N 1
ATOM 845 C CA . MET A 1 105 ? 9.242 18.101 -12.557 1.00 77.94 105 MET A CA 1
ATOM 846 C C . MET A 1 105 ? 9.736 17.948 -14.000 1.00 77.94 105 MET A C 1
ATOM 848 O O . MET A 1 105 ? 10.907 18.175 -14.260 1.00 77.94 105 MET A O 1
ATOM 852 N N . ALA A 1 106 ? 8.868 17.615 -14.959 1.00 77.88 106 ALA A N 1
ATOM 853 C CA . ALA A 1 106 ? 9.234 17.550 -16.376 1.00 77.88 106 ALA A CA 1
ATOM 854 C C . ALA A 1 106 ? 9.452 18.933 -17.021 1.00 77.88 106 ALA A C 1
ATOM 856 O O . ALA A 1 106 ? 10.180 19.040 -18.006 1.00 77.88 106 ALA A O 1
ATOM 857 N N . LYS A 1 107 ? 8.814 19.987 -16.494 1.00 77.44 107 LYS A N 1
ATOM 858 C CA . LYS A 1 107 ? 8.996 21.381 -16.936 1.00 77.44 107 LYS A CA 1
ATOM 859 C C . LYS A 1 107 ? 10.223 22.040 -16.302 1.00 77.44 107 LYS A C 1
ATOM 861 O O . LYS A 1 107 ? 10.899 22.809 -16.979 1.00 77.44 107 LYS A O 1
ATOM 866 N N . ASP A 1 108 ? 10.472 21.727 -15.034 1.00 68.12 108 ASP A N 1
ATOM 867 C CA . ASP A 1 108 ? 11.577 22.228 -14.213 1.00 68.12 108 ASP A CA 1
ATOM 868 C C . ASP A 1 108 ? 12.835 21.370 -14.358 1.00 68.12 108 ASP A C 1
ATOM 870 O O . ASP A 1 108 ? 13.924 21.796 -13.967 1.00 68.12 108 ASP A O 1
ATOM 874 N N . ALA A 1 109 ? 12.711 20.177 -14.957 1.00 53.19 109 ALA A N 1
ATOM 875 C CA . ALA A 1 109 ? 13.847 19.459 -15.497 1.00 53.19 109 ALA A CA 1
ATOM 876 C C . ALA A 1 109 ? 14.594 20.468 -16.369 1.00 53.19 109 ALA A C 1
ATOM 878 O O . ALA A 1 109 ? 13.981 21.027 -17.291 1.00 53.19 109 ALA A O 1
ATOM 879 N N . PRO A 1 110 ? 15.881 20.753 -16.079 1.00 50.94 110 PRO A N 1
ATOM 880 C CA . PRO A 1 110 ? 16.648 21.638 -16.929 1.00 50.94 110 PRO A CA 1
ATOM 881 C C . PRO A 1 110 ? 16.431 21.120 -18.338 1.00 50.94 110 PRO A C 1
ATOM 883 O O . PRO A 1 110 ? 16.524 19.908 -18.558 1.00 50.94 110 PRO A O 1
ATOM 886 N N . LYS A 1 111 ? 16.064 22.011 -19.267 1.00 49.09 111 LYS A N 1
ATOM 887 C CA . LYS A 1 111 ? 16.183 21.725 -20.692 1.00 49.09 111 LYS A CA 1
ATOM 888 C C . LYS A 1 111 ? 17.637 21.318 -20.871 1.00 49.09 111 LYS A C 1
ATOM 890 O O . LYS A 1 111 ? 18.491 22.177 -21.055 1.00 49.09 111 LYS A O 1
ATOM 895 N N . GLN A 1 112 ? 17.933 20.031 -20.706 1.00 42.91 112 GLN A N 1
ATOM 896 C CA . GLN A 1 112 ? 19.208 19.465 -21.049 1.00 42.91 112 GLN A CA 1
ATOM 897 C C . GLN A 1 112 ? 19.268 19.770 -22.528 1.00 42.91 112 GLN A C 1
ATOM 899 O O . GLN A 1 112 ? 18.535 19.183 -23.329 1.00 42.91 112 GLN A O 1
ATOM 904 N N . GLU A 1 113 ? 20.065 20.767 -22.887 1.00 44.47 113 GLU A N 1
ATOM 905 C CA . GLU A 1 113 ? 20.635 20.826 -24.209 1.00 44.47 113 GLU A CA 1
ATOM 906 C C . GLU A 1 113 ? 21.211 19.440 -24.459 1.00 44.47 113 GLU A C 1
ATOM 908 O O . GLU A 1 113 ? 22.249 19.090 -23.916 1.00 44.47 113 GLU A O 1
ATOM 913 N N . LYS A 1 114 ? 20.445 18.612 -25.175 1.00 45.47 114 LYS A N 1
ATOM 914 C CA . LYS A 1 114 ? 20.852 17.336 -25.750 1.00 45.47 114 LYS A CA 1
ATOM 915 C C . LYS A 1 114 ? 21.906 16.619 -24.901 1.00 45.47 114 LYS A C 1
ATOM 917 O O . LYS A 1 114 ? 23.063 16.526 -25.306 1.00 45.47 114 LYS A O 1
ATOM 922 N N . GLY A 1 115 ? 21.481 16.004 -23.802 1.00 46.06 115 GLY A N 1
ATOM 923 C CA . GLY A 1 115 ? 22.171 14.837 -23.260 1.00 46.06 115 GLY A CA 1
ATOM 924 C C . GLY A 1 115 ? 22.078 13.674 -24.253 1.00 46.06 115 GLY A C 1
ATOM 925 O O . GLY A 1 115 ? 21.476 12.648 -23.963 1.00 46.06 115 GLY A O 1
ATOM 926 N N . ARG A 1 116 ? 22.616 13.843 -25.471 1.00 44.22 116 ARG A N 1
ATOM 927 C CA . ARG A 1 116 ? 22.960 12.732 -26.353 1.00 44.22 116 ARG A CA 1
ATOM 928 C C . ARG A 1 116 ? 23.937 11.910 -25.536 1.00 44.22 116 ARG A C 1
ATOM 930 O O . ARG A 1 116 ? 25.078 12.331 -25.360 1.00 44.22 116 ARG A O 1
ATOM 937 N N . ILE A 1 117 ? 23.503 10.755 -25.050 1.00 43.81 117 ILE A N 1
ATOM 938 C CA . ILE A 1 117 ? 24.436 9.700 -24.686 1.00 43.81 117 ILE A CA 1
ATOM 939 C C . ILE A 1 117 ? 25.182 9.399 -25.991 1.00 43.81 117 ILE A C 1
ATOM 941 O O . ILE A 1 117 ? 24.664 8.715 -26.871 1.00 43.81 117 ILE A O 1
ATOM 945 N N . GLN A 1 118 ? 26.346 10.022 -26.189 1.00 47.31 118 GLN A N 1
ATOM 946 C CA . GLN A 1 118 ? 27.250 9.669 -27.272 1.00 47.31 118 GLN A CA 1
ATOM 947 C C . GLN A 1 118 ? 27.851 8.334 -26.869 1.00 47.31 118 GLN A C 1
ATOM 949 O O . GLN A 1 118 ? 28.883 8.261 -26.209 1.00 47.31 118 GLN A O 1
ATOM 954 N N . ILE A 1 119 ? 27.130 7.270 -27.206 1.00 52.41 119 ILE A N 1
ATOM 955 C CA . ILE A 1 119 ? 27.659 5.920 -27.160 1.00 52.41 119 ILE A CA 1
ATOM 956 C C . ILE A 1 119 ? 28.827 5.936 -28.138 1.00 52.41 119 ILE A C 1
ATOM 958 O O . ILE A 1 119 ? 28.630 6.137 -29.338 1.00 52.41 119 ILE A O 1
ATOM 962 N N . ALA A 1 120 ? 30.046 5.832 -27.610 1.00 57.31 120 ALA A N 1
ATOM 963 C CA . ALA A 1 120 ? 31.241 5.766 -28.430 1.00 57.31 120 ALA A CA 1
ATOM 964 C C . ALA A 1 120 ? 31.050 4.646 -29.457 1.00 57.31 120 ALA A C 1
ATOM 966 O O . ALA A 1 120 ? 30.793 3.496 -29.095 1.00 57.31 120 ALA A O 1
ATOM 967 N N . THR A 1 121 ? 31.134 4.983 -30.744 1.00 58.56 121 THR A N 1
ATOM 968 C CA . THR A 1 121 ? 31.094 3.975 -31.803 1.00 58.56 121 THR A CA 1
ATOM 969 C C . THR A 1 121 ? 32.220 2.966 -31.569 1.00 58.56 121 THR A C 1
ATOM 971 O O . THR A 1 121 ? 33.314 3.389 -31.191 1.00 58.56 121 THR A O 1
ATOM 974 N N . PRO A 1 122 ? 32.019 1.662 -31.837 1.00 57.31 122 PRO A N 1
ATOM 975 C CA . PRO A 1 122 ? 33.031 0.624 -31.603 1.00 57.31 122 PRO A CA 1
ATOM 976 C C . PRO A 1 122 ? 34.415 0.921 -32.215 1.00 57.31 122 PRO A C 1
ATOM 978 O O . PRO A 1 122 ? 35.429 0.443 -31.717 1.00 57.31 122 PRO A O 1
ATOM 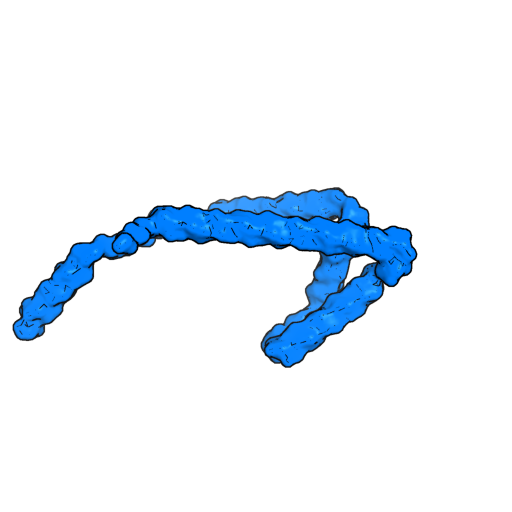981 N N . GLY A 1 123 ? 34.481 1.757 -33.260 1.00 60.19 123 GLY A N 1
ATOM 982 C CA . GLY A 1 123 ? 35.734 2.236 -33.855 1.00 60.19 123 GLY A CA 1
ATOM 983 C C . GLY A 1 123 ? 36.586 3.140 -32.952 1.00 60.19 123 GLY A C 1
ATOM 984 O O . GLY A 1 123 ? 37.804 3.127 -33.082 1.00 60.19 123 GLY A O 1
ATOM 985 N N . LEU A 1 124 ? 35.988 3.850 -31.987 1.00 65.12 124 LEU A N 1
ATOM 986 C CA . LEU A 1 124 ? 36.708 4.771 -31.097 1.00 65.12 124 LEU A CA 1
ATOM 987 C C . LEU A 1 124 ? 37.687 4.023 -30.176 1.00 65.12 124 LEU A C 1
ATOM 989 O O . LEU A 1 124 ? 38.775 4.514 -29.895 1.00 65.12 124 LEU A O 1
ATOM 993 N N . LEU A 1 125 ? 37.329 2.808 -29.747 1.00 62.34 125 LEU A N 1
ATOM 994 C CA . LEU A 1 125 ? 38.223 1.921 -28.993 1.00 62.34 125 LEU A CA 1
ATOM 995 C C . LEU A 1 125 ? 39.435 1.502 -29.835 1.00 62.34 125 LEU A C 1
ATOM 997 O O . LEU A 1 125 ? 40.561 1.533 -29.344 1.00 62.34 125 LEU A O 1
ATOM 1001 N N . ASN A 1 126 ? 39.221 1.193 -31.117 1.00 64.62 126 ASN A N 1
ATOM 1002 C CA . ASN A 1 126 ? 40.297 0.825 -32.039 1.00 64.62 126 ASN A CA 1
ATOM 1003 C C . ASN A 1 126 ? 41.238 2.003 -32.338 1.00 64.62 126 ASN A C 1
ATOM 1005 O O . ASN A 1 126 ? 42.447 1.805 -32.478 1.00 64.62 126 ASN A O 1
ATOM 1009 N N . ASP A 1 127 ? 40.710 3.225 -32.410 1.00 67.62 127 ASP A N 1
ATOM 1010 C CA . ASP A 1 127 ? 41.513 4.435 -32.617 1.00 67.62 127 ASP A CA 1
ATOM 1011 C C . ASP A 1 127 ? 42.335 4.799 -31.368 1.00 67.62 127 ASP A C 1
ATOM 1013 O O . ASP A 1 127 ? 43.506 5.179 -31.478 1.00 67.62 127 ASP A O 1
ATOM 1017 N N . LEU A 1 128 ? 41.772 4.597 -30.171 1.00 66.69 128 LEU A N 1
ATOM 1018 C CA . LEU A 1 128 ? 42.481 4.765 -28.898 1.00 66.69 128 LEU A CA 1
ATOM 1019 C C . LEU A 1 128 ? 43.598 3.722 -28.713 1.00 66.69 128 LEU A C 1
ATOM 1021 O O . LEU A 1 128 ? 44.694 4.075 -28.268 1.00 66.69 128 LEU A O 1
ATOM 1025 N N . ASP A 1 129 ? 43.374 2.468 -29.114 1.00 65.88 129 ASP A N 1
ATOM 1026 C CA . ASP A 1 129 ? 44.400 1.414 -29.079 1.00 65.88 129 ASP A CA 1
ATOM 1027 C C . ASP A 1 129 ? 45.545 1.666 -30.070 1.00 65.88 129 ASP A C 1
ATOM 1029 O O . ASP A 1 129 ? 46.710 1.371 -29.780 1.00 65.88 129 ASP A O 1
ATOM 1033 N N . ARG A 1 130 ? 45.247 2.263 -31.230 1.00 66.19 130 ARG A N 1
ATOM 1034 C CA . ARG A 1 130 ? 46.274 2.691 -32.192 1.00 66.19 130 ARG A CA 1
ATOM 1035 C C . ARG A 1 130 ? 47.134 3.812 -31.624 1.00 66.19 130 ARG A C 1
ATOM 1037 O O . ARG A 1 130 ? 48.354 3.707 -31.674 1.00 66.19 130 ARG A O 1
ATOM 1044 N N . LEU A 1 131 ? 46.523 4.826 -31.014 1.00 62.94 131 LEU A N 1
ATOM 1045 C CA . LEU A 1 131 ? 47.239 5.939 -30.379 1.00 62.94 131 LEU A CA 1
ATOM 1046 C C . LEU A 1 131 ? 48.112 5.501 -29.195 1.00 62.94 131 LEU A C 1
ATOM 1048 O O . LEU A 1 131 ? 49.171 6.086 -28.962 1.00 62.94 131 LEU A O 1
ATOM 1052 N N . LYS A 1 132 ? 47.702 4.458 -28.465 1.00 63.97 132 LYS A N 1
ATOM 1053 C CA . LYS A 1 132 ? 48.491 3.874 -27.373 1.00 63.97 132 LYS A CA 1
ATOM 1054 C C . LYS A 1 132 ? 49.735 3.133 -27.881 1.00 63.97 132 LYS A C 1
ATOM 1056 O O . LYS A 1 132 ? 50.766 3.178 -27.219 1.00 63.97 132 LYS A O 1
ATOM 1061 N N . LYS A 1 133 ? 49.667 2.506 -29.062 1.00 56.28 133 LYS A N 1
ATOM 1062 C CA . LYS A 1 133 ? 50.811 1.821 -29.695 1.00 56.28 133 LYS A CA 1
ATOM 1063 C C . LYS A 1 133 ? 51.829 2.768 -30.329 1.00 56.28 133 LYS A C 1
ATOM 1065 O O . LYS A 1 133 ? 52.992 2.405 -30.402 1.00 56.28 133 LYS A O 1
ATOM 1070 N N . THR A 1 134 ? 51.435 3.971 -30.743 1.00 54.12 134 THR A N 1
ATOM 1071 C CA . THR A 1 134 ? 52.364 4.971 -31.311 1.00 54.12 134 THR A CA 1
ATOM 1072 C C . THR A 1 134 ? 53.171 5.732 -30.248 1.00 54.12 134 THR A C 1
ATOM 1074 O O . THR A 1 134 ? 54.041 6.525 -30.594 1.00 54.12 134 THR A O 1
ATOM 1077 N N . LYS A 1 135 ? 52.866 5.536 -28.957 1.00 47.75 135 LYS A N 1
ATOM 1078 C CA . LYS A 1 135 ? 53.567 6.152 -27.814 1.00 47.75 135 LYS A CA 1
ATOM 1079 C C . LYS A 1 135 ? 54.478 5.181 -27.040 1.00 47.75 135 LYS A C 1
ATOM 1081 O O . LYS A 1 135 ? 54.945 5.557 -25.965 1.00 47.75 135 LYS A O 1
ATOM 1086 N N . MET A 1 136 ? 54.724 3.975 -27.563 1.00 43.59 136 MET A N 1
ATOM 1087 C CA . MET A 1 136 ? 55.821 3.098 -27.120 1.00 43.59 136 MET A CA 1
ATOM 1088 C C . MET A 1 136 ? 56.960 3.126 -28.127 1.00 43.59 136 MET A C 1
ATOM 1090 O O . MET A 1 136 ? 56.658 3.034 -29.337 1.00 43.59 136 MET A O 1
#

Radius of gyration: 24.59 Å; chains: 1; bounding box: 73×35×48 Å

Sequence (136 aa):
MEISIDRLLNILVSQVESLSAAVEDLRLKQNVVGTVLMDAGLVNEEKIKNAVKKQFHVMKSLNAEENYTEEEISLFTKEIVKWFQCDILSIRQDLERIQHMLKQMAKDAPKQEKGRIQIATPGLLNDLDRLKKTKM

Foldseek 3Di:
DDQDPVNVVVVVVVVVVVVVVVVVVVLVVVLQVLLVCVVVVVDDLVNLLVVLVVVQVVVCVVPVPDDDDSVNSNVVSVVSVCSNPVVVVVVVVVVVVVVVVVVVCVVPVPPPPDPPPPPPDPVVVVVVVVVVVVVD

Secondary structure (DSSP, 8-state):
----HHHHHHHHHHHHHHHHHHHHHHHHHHHHHHHHHHHTTS--HHHHHHHHHHHHHHHHHH-TT----HHHHHHHHHHHHHHHTT-HHHHHHHHHHHHHHHHHHHHHS---S--------HHHHHHHHHHHHTT-

pLDDT: mean 81.12, std 15.6, range [42.91, 96.38]